Protein AF-A0A1V3RJ42-F1 (afdb_monomer)

Structure (mmCIF, N/CA/C/O backbone):
data_AF-A0A1V3RJ42-F1
#
_entry.id   AF-A0A1V3RJ42-F1
#
loop_
_atom_site.group_PDB
_atom_site.id
_atom_site.type_symbol
_atom_site.label_atom_id
_atom_site.label_alt_id
_atom_site.label_comp_id
_atom_site.label_asym_id
_atom_site.label_entity_id
_atom_site.label_seq_id
_atom_site.pdbx_PDB_ins_code
_atom_site.Cartn_x
_atom_site.Cartn_y
_atom_site.Cartn_z
_atom_site.occupancy
_atom_site.B_iso_or_equiv
_atom_site.auth_seq_id
_atom_site.auth_comp_id
_atom_site.auth_asym_id
_atom_site.auth_atom_id
_atom_site.pdbx_PDB_model_num
ATOM 1 N N . MET A 1 1 ? -13.196 3.374 -9.450 1.00 59.44 1 MET A N 1
ATOM 2 C CA . MET A 1 1 ? -12.270 2.371 -8.878 1.00 59.44 1 MET A CA 1
ATOM 3 C C . MET A 1 1 ? -12.731 2.062 -7.458 1.00 59.44 1 MET A C 1
ATOM 5 O O . MET A 1 1 ? -13.087 2.994 -6.756 1.00 59.44 1 MET A O 1
ATOM 9 N N . ASN A 1 2 ? -12.840 0.793 -7.051 1.00 83.12 2 ASN A N 1
ATOM 10 C CA . ASN A 1 2 ? -13.239 0.452 -5.677 1.00 83.12 2 ASN A CA 1
ATOM 11 C C . ASN A 1 2 ? -11.992 0.506 -4.781 1.00 83.12 2 ASN A C 1
ATOM 13 O O . ASN A 1 2 ? -10.999 -0.141 -5.106 1.00 83.12 2 ASN A O 1
ATOM 17 N N . PHE A 1 3 ? -12.044 1.230 -3.663 1.00 83.56 3 PHE A N 1
ATOM 18 C CA . PHE A 1 3 ? -10.922 1.362 -2.727 1.00 83.56 3 PHE A CA 1
ATOM 19 C C . PHE A 1 3 ? -10.390 0.004 -2.237 1.00 83.56 3 PHE A C 1
ATOM 21 O O . PHE A 1 3 ? -9.186 -0.218 -2.167 1.00 83.56 3 PHE A O 1
ATOM 28 N N . ARG A 1 4 ? -11.275 -0.977 -2.016 1.00 87.50 4 ARG A N 1
ATOM 29 C CA . ARG A 1 4 ? -10.872 -2.347 -1.658 1.00 87.50 4 ARG A CA 1
ATOM 30 C C . ARG A 1 4 ? -10.047 -3.020 -2.756 1.00 87.50 4 ARG A C 1
ATOM 32 O O . ARG A 1 4 ? -9.176 -3.832 -2.457 1.00 87.50 4 ARG A O 1
ATOM 39 N N . LYS A 1 5 ? -10.353 -2.723 -4.022 1.00 88.94 5 LYS A N 1
ATOM 40 C CA . LYS A 1 5 ? -9.607 -3.239 -5.174 1.00 88.94 5 LYS A CA 1
ATOM 41 C C . LYS A 1 5 ? -8.225 -2.585 -5.238 1.00 88.94 5 LYS A C 1
ATOM 43 O O . LYS A 1 5 ? -7.255 -3.322 -5.331 1.00 88.94 5 LYS A O 1
ATOM 48 N N . LEU A 1 6 ? -8.153 -1.261 -5.060 1.00 87.94 6 LEU A N 1
ATOM 49 C CA . LEU A 1 6 ? -6.891 -0.517 -4.976 1.00 87.94 6 LEU A CA 1
ATOM 50 C C . LEU A 1 6 ? -5.965 -1.108 -3.907 1.00 87.94 6 LEU A C 1
ATOM 52 O O . LEU A 1 6 ? -4.846 -1.486 -4.220 1.00 87.94 6 LEU A O 1
ATOM 56 N N . VAL A 1 7 ? -6.454 -1.280 -2.674 1.00 90.44 7 VAL A N 1
ATOM 57 C CA . VAL A 1 7 ? -5.651 -1.844 -1.574 1.00 90.44 7 VAL A CA 1
ATOM 58 C C . VAL A 1 7 ? -5.118 -3.237 -1.923 1.00 90.44 7 VAL A C 1
ATOM 60 O O . VAL A 1 7 ? -3.938 -3.511 -1.723 1.00 90.44 7 VAL A O 1
ATOM 63 N N . LYS A 1 8 ? -5.959 -4.121 -2.476 1.00 90.88 8 LYS A N 1
ATOM 64 C CA . LYS A 1 8 ? -5.531 -5.471 -2.879 1.00 90.88 8 LYS A CA 1
ATOM 65 C C . LYS A 1 8 ? -4.489 -5.450 -3.993 1.00 90.88 8 LYS A C 1
ATOM 67 O O . LYS A 1 8 ? -3.537 -6.223 -3.942 1.00 90.88 8 LYS A O 1
ATOM 72 N N . GLU A 1 9 ? -4.680 -4.597 -4.993 1.00 88.69 9 GLU A N 1
ATOM 73 C CA . GLU A 1 9 ? -3.729 -4.439 -6.090 1.00 88.69 9 GLU A CA 1
ATOM 74 C C . GLU A 1 9 ? -2.396 -3.930 -5.554 1.00 88.69 9 GLU A C 1
ATOM 76 O O . GLU A 1 9 ? -1.384 -4.573 -5.796 1.00 88.69 9 GLU A O 1
ATOM 81 N N . SER A 1 10 ? -2.397 -2.869 -4.745 1.00 89.19 10 SER A N 1
ATOM 82 C CA . SER A 1 10 ? -1.199 -2.301 -4.123 1.00 89.19 10 SER A CA 1
ATOM 83 C C . SER A 1 10 ? -0.427 -3.297 -3.259 1.00 89.19 10 SER A C 1
ATOM 85 O O . SER A 1 10 ? 0.796 -3.347 -3.359 1.00 89.19 10 SER A O 1
ATOM 87 N N . LEU A 1 11 ? -1.116 -4.128 -2.467 1.00 91.38 11 LEU A N 1
ATOM 88 C CA . LEU A 1 11 ? -0.479 -5.222 -1.722 1.00 91.38 11 LEU A CA 1
ATOM 89 C C . LEU A 1 11 ? 0.189 -6.221 -2.672 1.00 91.38 11 LEU A C 1
ATOM 91 O O . LEU A 1 11 ? 1.356 -6.551 -2.496 1.00 91.38 11 LEU A O 1
ATOM 95 N N . SER A 1 12 ? -0.498 -6.616 -3.747 1.00 87.88 12 SER A N 1
ATOM 96 C CA . SER A 1 12 ? 0.099 -7.496 -4.754 1.00 87.88 12 SER A CA 1
ATOM 97 C C . SER A 1 12 ? 1.297 -6.858 -5.471 1.00 87.88 12 SER A C 1
ATOM 99 O O . SER A 1 12 ? 2.217 -7.584 -5.845 1.00 87.88 12 SER A O 1
ATOM 101 N N . MET A 1 13 ? 1.307 -5.535 -5.680 1.00 86.44 13 MET A N 1
ATOM 102 C CA . MET A 1 13 ? 2.462 -4.832 -6.255 1.00 86.44 13 MET A CA 1
ATOM 103 C C . MET A 1 13 ? 3.660 -4.868 -5.308 1.00 86.44 13 MET A C 1
ATOM 105 O O . MET A 1 13 ? 4.773 -5.105 -5.764 1.00 86.44 13 MET A O 1
ATOM 109 N N . LEU A 1 14 ? 3.429 -4.654 -4.008 1.00 87.56 14 LEU A N 1
ATOM 110 C CA . LEU A 1 14 ? 4.460 -4.733 -2.973 1.00 87.56 14 LEU A CA 1
ATOM 111 C C . LEU A 1 14 ? 5.075 -6.135 -2.911 1.00 87.56 14 LEU A C 1
ATOM 113 O O . LEU A 1 14 ? 6.298 -6.246 -2.946 1.00 87.56 14 LEU A O 1
ATOM 117 N N . ASP A 1 15 ? 4.250 -7.184 -2.937 1.00 85.00 15 ASP A N 1
ATOM 118 C CA . ASP A 1 15 ? 4.710 -8.580 -2.908 1.00 85.00 15 ASP A CA 1
ATOM 119 C C . ASP A 1 15 ? 5.552 -8.964 -4.135 1.00 85.00 15 ASP A C 1
ATOM 121 O O . ASP A 1 15 ? 6.463 -9.783 -4.044 1.00 85.00 15 ASP A O 1
ATOM 125 N N . LYS A 1 16 ? 5.242 -8.383 -5.300 1.00 81.75 16 LYS A N 1
ATOM 126 C CA . LYS A 1 16 ? 5.952 -8.633 -6.566 1.00 81.75 16 LYS A CA 1
ATOM 127 C C . LYS A 1 16 ? 7.140 -7.701 -6.792 1.00 81.75 16 LYS A C 1
ATOM 129 O O . LYS A 1 16 ? 7.827 -7.838 -7.805 1.00 81.75 16 LYS A O 1
ATOM 134 N N . SER A 1 17 ? 7.334 -6.718 -5.919 1.00 83.12 17 SER A N 1
ATOM 135 C CA . SER A 1 17 ? 8.389 -5.729 -6.085 1.00 83.12 17 SER A CA 1
ATOM 136 C C . SER A 1 17 ? 9.736 -6.277 -5.655 1.00 83.12 17 SER A C 1
ATOM 138 O O . SER A 1 17 ? 9.846 -6.971 -4.648 1.00 83.12 17 SER A O 1
ATOM 140 N N . ASP A 1 18 ? 10.774 -5.913 -6.399 1.00 79.06 18 ASP A N 1
ATOM 141 C CA . ASP A 1 18 ? 12.153 -6.167 -6.001 1.00 79.06 18 ASP A CA 1
ATOM 142 C C . ASP A 1 18 ? 12.812 -4.829 -5.666 1.00 79.06 18 ASP A C 1
ATOM 144 O O . ASP A 1 18 ? 12.892 -3.930 -6.505 1.00 79.06 18 ASP A O 1
ATOM 148 N N . LYS A 1 19 ? 13.220 -4.661 -4.402 1.00 79.50 19 LYS A N 1
ATOM 149 C CA . LYS A 1 19 ? 13.848 -3.432 -3.872 1.00 79.50 19 LYS A CA 1
ATOM 150 C C . LYS A 1 19 ? 13.061 -2.141 -4.167 1.00 79.50 19 LYS A C 1
ATOM 152 O O . LYS A 1 19 ? 13.650 -1.083 -4.373 1.00 79.50 19 LYS A O 1
ATOM 157 N N . GLY A 1 20 ? 11.728 -2.216 -4.178 1.00 79.88 20 GLY A N 1
ATOM 158 C CA . GLY A 1 20 ? 10.858 -1.064 -4.452 1.00 79.88 20 GLY A CA 1
ATOM 159 C C . GLY A 1 20 ? 10.719 -0.710 -5.938 1.00 79.88 20 GLY A C 1
ATOM 160 O O . GLY A 1 20 ? 10.203 0.360 -6.267 1.00 79.88 20 GLY A O 1
ATOM 161 N N . ILE A 1 21 ? 11.151 -1.597 -6.835 1.00 83.56 21 ILE A N 1
ATOM 162 C CA . ILE A 1 21 ? 10.953 -1.482 -8.279 1.00 83.56 21 ILE A CA 1
ATOM 163 C C . ILE A 1 21 ? 9.924 -2.524 -8.715 1.00 83.56 21 ILE A C 1
ATOM 165 O O . ILE A 1 21 ? 9.988 -3.690 -8.324 1.00 83.56 21 ILE A O 1
ATOM 169 N N . ILE A 1 22 ? 8.979 -2.093 -9.547 1.00 84.25 22 ILE A N 1
ATOM 170 C CA . ILE A 1 22 ? 8.082 -2.984 -10.287 1.00 84.25 22 ILE A CA 1
ATOM 171 C C . ILE A 1 22 ? 8.354 -2.856 -11.779 1.00 84.25 22 ILE A C 1
ATOM 173 O O . ILE A 1 22 ? 8.814 -1.817 -12.255 1.00 84.25 22 ILE A O 1
ATOM 177 N N . PHE A 1 23 ? 8.060 -3.918 -12.517 1.00 84.25 23 PHE A N 1
ATOM 178 C CA . PHE A 1 23 ? 8.250 -3.965 -13.957 1.00 84.25 23 PHE A CA 1
ATOM 179 C C . PHE A 1 23 ? 6.888 -3.971 -14.632 1.00 84.25 23 PHE A C 1
ATOM 181 O O . PHE A 1 23 ? 6.022 -4.775 -14.285 1.00 84.25 23 PHE A O 1
ATOM 188 N N . GLN A 1 24 ? 6.693 -3.047 -15.567 1.00 83.25 24 GLN A N 1
ATOM 189 C CA . GLN A 1 24 ? 5.479 -2.966 -16.372 1.00 83.25 24 GLN A CA 1
ATOM 190 C C . GLN A 1 24 ? 5.765 -3.401 -17.803 1.00 83.25 24 GLN A C 1
ATOM 192 O O . GLN A 1 24 ? 6.814 -3.059 -18.350 1.00 83.25 24 GLN A O 1
ATOM 197 N N . ASP A 1 25 ? 4.843 -4.141 -18.409 1.00 81.12 25 ASP A N 1
ATOM 198 C CA . ASP A 1 25 ? 4.857 -4.362 -19.853 1.00 81.12 25 ASP A CA 1
ATOM 199 C C . ASP A 1 25 ? 4.261 -3.165 -20.619 1.00 81.12 25 ASP A C 1
ATOM 201 O O . ASP A 1 25 ? 3.906 -2.134 -20.041 1.00 81.12 25 ASP A O 1
ATOM 205 N N . ILE A 1 26 ? 4.184 -3.294 -21.946 1.00 79.88 26 ILE A N 1
ATOM 206 C CA . ILE A 1 26 ? 3.652 -2.262 -22.852 1.00 79.88 26 ILE A CA 1
ATOM 207 C C . ILE A 1 26 ? 2.165 -1.972 -22.572 1.00 79.88 26 ILE A C 1
ATOM 209 O O . ILE A 1 26 ? 1.707 -0.852 -22.794 1.00 79.88 26 ILE A O 1
ATOM 213 N N . ASP A 1 27 ? 1.436 -2.941 -22.015 1.00 78.25 27 ASP A N 1
ATOM 214 C CA . ASP A 1 27 ? 0.016 -2.840 -21.673 1.00 78.25 27 ASP A CA 1
ATOM 215 C C . ASP A 1 27 ? -0.211 -2.346 -20.227 1.00 78.25 27 ASP A C 1
ATOM 217 O O . ASP A 1 27 ? -1.331 -2.393 -19.711 1.00 78.25 27 ASP A O 1
ATOM 221 N N . ASN A 1 28 ? 0.842 -1.851 -19.559 1.00 72.25 28 ASN A N 1
ATOM 222 C CA . ASN A 1 28 ? 0.871 -1.429 -18.153 1.00 72.25 28 ASN A CA 1
ATOM 223 C C . ASN A 1 28 ? 0.552 -2.541 -17.135 1.00 72.25 28 ASN A C 1
ATOM 225 O O . ASN A 1 28 ? 0.262 -2.245 -15.969 1.00 72.25 28 ASN A O 1
ATOM 229 N N . GLN A 1 29 ? 0.630 -3.814 -17.524 1.00 78.19 29 GLN A N 1
ATOM 230 C CA . GLN A 1 29 ? 0.481 -4.931 -16.595 1.00 78.19 29 GLN A CA 1
ATOM 231 C C . GLN A 1 29 ? 1.758 -5.106 -15.781 1.00 78.19 29 GLN A C 1
ATOM 233 O O . GLN A 1 29 ? 2.870 -4.987 -16.294 1.00 78.19 29 GLN A O 1
ATOM 238 N N . ILE A 1 30 ? 1.603 -5.408 -14.492 1.00 78.12 30 ILE A N 1
ATOM 239 C CA . ILE A 1 30 ? 2.740 -5.634 -13.597 1.00 78.12 30 ILE A CA 1
ATOM 240 C C . ILE A 1 30 ? 3.232 -7.063 -13.764 1.00 78.12 30 ILE A C 1
ATOM 242 O O . ILE A 1 30 ? 2.508 -8.024 -13.485 1.00 78.12 30 ILE A O 1
ATOM 246 N N . VAL A 1 31 ? 4.489 -7.182 -14.172 1.00 74.00 31 VAL A N 1
ATOM 247 C CA . VAL A 1 31 ? 5.164 -8.442 -14.464 1.00 74.00 31 VAL A CA 1
ATOM 248 C C . VAL A 1 31 ? 6.259 -8.671 -13.430 1.00 74.00 31 VAL A C 1
ATOM 250 O O . VAL A 1 31 ? 6.957 -7.743 -13.022 1.00 74.00 31 VAL A O 1
ATOM 253 N N . HIS A 1 32 ? 6.412 -9.917 -12.987 1.00 73.12 32 HIS A N 1
ATOM 254 C CA . HIS A 1 32 ? 7.520 -10.287 -12.118 1.00 73.12 32 HIS A CA 1
ATOM 255 C C . HIS A 1 32 ? 8.836 -10.301 -12.911 1.00 73.12 32 HIS A C 1
ATOM 257 O O . HIS A 1 32 ? 8.867 -10.724 -14.067 1.00 73.12 32 HIS A O 1
ATOM 263 N N . VAL A 1 33 ? 9.944 -9.888 -12.286 1.00 69.56 33 VAL A N 1
ATOM 264 C CA . VAL A 1 33 ? 11.262 -9.773 -12.948 1.00 69.56 33 VAL A CA 1
ATOM 265 C C . VAL A 1 33 ? 11.691 -11.093 -13.594 1.00 69.56 33 VAL A C 1
ATOM 267 O O . VAL A 1 33 ? 12.147 -11.119 -14.736 1.00 69.56 33 VAL A O 1
ATOM 270 N N . ALA A 1 34 ? 11.498 -12.197 -12.865 1.00 69.81 34 ALA A N 1
ATOM 271 C CA . ALA A 1 34 ? 11.847 -13.540 -13.325 1.00 69.81 34 ALA A CA 1
ATOM 272 C C . ALA A 1 34 ? 11.060 -13.951 -14.580 1.00 69.81 34 ALA A C 1
ATOM 274 O O . ALA A 1 34 ? 11.640 -14.509 -15.508 1.00 69.81 34 ALA A O 1
ATOM 275 N N . ASP A 1 35 ? 9.769 -13.615 -14.640 1.00 69.88 35 ASP A N 1
ATOM 276 C CA . ASP A 1 35 ? 8.920 -13.939 -15.788 1.00 69.88 35 ASP A CA 1
ATOM 277 C C . ASP A 1 35 ? 9.323 -13.103 -17.007 1.00 69.88 35 ASP A C 1
ATOM 279 O O . ASP A 1 35 ? 9.430 -13.620 -18.117 1.00 69.88 35 ASP A O 1
ATOM 283 N N . ALA A 1 36 ? 9.603 -11.813 -16.811 1.00 71.12 36 ALA A N 1
ATOM 284 C CA . ALA A 1 36 ? 10.041 -10.935 -17.891 1.00 71.12 36 ALA A CA 1
ATOM 285 C C . ALA A 1 36 ? 11.356 -11.417 -18.527 1.00 71.12 36 ALA A C 1
ATOM 287 O O . ALA A 1 36 ? 11.457 -11.486 -19.754 1.00 71.12 36 ALA A O 1
ATOM 288 N N . ALA A 1 37 ? 12.327 -11.810 -17.694 1.00 73.75 37 ALA A N 1
ATOM 289 C CA . ALA A 1 37 ? 13.605 -12.352 -18.142 1.00 73.75 37 ALA A CA 1
ATOM 290 C C . ALA A 1 37 ? 13.449 -13.712 -18.842 1.00 73.75 37 ALA A C 1
ATOM 292 O O . ALA A 1 37 ? 14.081 -13.946 -19.870 1.00 73.75 37 ALA A O 1
ATOM 293 N N . PHE A 1 38 ? 12.586 -14.589 -18.321 1.00 73.38 38 PHE A N 1
ATOM 294 C CA . PHE A 1 38 ? 12.358 -15.924 -18.876 1.00 73.38 38 PHE A CA 1
ATOM 295 C C . PHE A 1 38 ? 11.649 -15.892 -20.237 1.00 73.38 38 PHE A C 1
ATOM 297 O O . PHE A 1 38 ? 12.031 -16.618 -21.151 1.00 73.38 38 PHE A O 1
ATOM 304 N N . TYR A 1 39 ? 10.640 -15.031 -20.401 1.00 75.56 39 TYR A N 1
ATOM 305 C CA . TYR A 1 39 ? 9.859 -14.923 -21.640 1.00 75.56 39 TYR A CA 1
ATOM 306 C C . TYR A 1 39 ? 10.431 -13.920 -22.655 1.00 75.56 39 TYR A C 1
ATOM 308 O O . TYR A 1 39 ? 9.806 -13.690 -23.690 1.00 75.56 39 TYR A O 1
ATOM 316 N N . GLY A 1 40 ? 11.580 -13.294 -22.371 1.00 74.94 40 GLY A N 1
ATOM 317 C CA . GLY A 1 40 ? 12.184 -12.282 -23.245 1.00 74.94 40 GLY A CA 1
ATOM 318 C C . GLY A 1 40 ? 11.274 -11.074 -23.497 1.00 74.94 40 GLY A C 1
ATOM 319 O O . GLY A 1 40 ? 11.335 -10.463 -24.564 1.00 74.94 40 GLY A O 1
ATOM 320 N N . LYS A 1 41 ? 10.388 -10.749 -22.547 1.00 78.25 41 LYS A N 1
ATOM 321 C CA . LYS A 1 41 ? 9.435 -9.644 -22.691 1.00 78.25 41 LYS A CA 1
ATOM 322 C C . LYS A 1 41 ? 10.122 -8.316 -22.402 1.00 78.25 41 LYS A C 1
ATOM 324 O O . LYS A 1 41 ? 10.842 -8.178 -21.415 1.00 78.25 41 LYS A O 1
ATOM 329 N N . GLN A 1 42 ? 9.842 -7.315 -23.232 1.00 80.81 42 GLN A N 1
ATOM 330 C CA . GLN A 1 42 ? 10.257 -5.948 -22.952 1.00 80.81 42 GLN A CA 1
ATOM 331 C C . GLN A 1 42 ? 9.439 -5.408 -21.778 1.00 80.81 42 GLN A C 1
ATOM 333 O O . GLN A 1 42 ? 8.211 -5.354 -21.837 1.00 80.81 42 GLN A O 1
ATOM 338 N N . VAL A 1 43 ? 10.135 -5.022 -20.714 1.00 81.62 43 VAL A N 1
ATOM 339 C CA . VAL A 1 43 ? 9.531 -4.435 -19.521 1.00 81.62 43 VAL A CA 1
ATOM 340 C C . VAL A 1 43 ? 10.242 -3.150 -19.138 1.00 81.62 43 VAL A C 1
ATOM 342 O O . VAL A 1 43 ? 11.436 -2.978 -19.386 1.00 81.62 43 VAL A O 1
ATOM 345 N N . PHE A 1 44 ? 9.498 -2.253 -18.507 1.00 83.06 44 PHE A N 1
ATOM 346 C CA . PHE A 1 44 ? 9.970 -0.948 -18.084 1.00 83.06 44 PHE A CA 1
ATOM 347 C C . PHE A 1 44 ? 9.971 -0.880 -16.556 1.00 83.06 44 PHE A C 1
ATOM 349 O O . PHE A 1 44 ? 8.924 -1.107 -15.937 1.00 83.06 44 PHE A O 1
ATOM 356 N N . PRO A 1 45 ? 11.122 -0.584 -15.926 1.00 83.12 45 PRO A N 1
ATOM 357 C CA . PRO A 1 45 ? 11.185 -0.424 -14.485 1.00 83.12 45 PRO A CA 1
ATOM 358 C C . PRO A 1 45 ? 10.457 0.855 -14.071 1.00 83.12 45 PRO A C 1
ATOM 360 O O . PRO A 1 45 ? 10.574 1.903 -14.712 1.00 83.12 45 PRO A O 1
ATOM 363 N N . ARG A 1 46 ? 9.721 0.778 -12.967 1.00 84.06 46 ARG A N 1
ATOM 364 C CA . ARG A 1 46 ? 9.020 1.908 -12.360 1.00 84.06 46 ARG A CA 1
ATOM 365 C C . ARG A 1 46 ? 9.245 1.923 -10.856 1.00 84.06 46 ARG A C 1
ATOM 367 O O . ARG A 1 46 ? 9.356 0.873 -10.223 1.00 84.06 46 ARG A O 1
ATOM 374 N N . ASN A 1 47 ? 9.263 3.125 -10.286 1.00 88.06 47 ASN A N 1
ATOM 375 C CA . ASN A 1 47 ? 9.328 3.316 -8.843 1.00 88.06 47 ASN A CA 1
ATOM 376 C C . ASN A 1 47 ? 7.970 2.969 -8.218 1.00 88.06 47 ASN A C 1
ATOM 378 O O . ASN A 1 47 ? 6.976 3.658 -8.457 1.00 88.06 47 ASN A O 1
ATOM 382 N N . LEU A 1 48 ? 7.934 1.904 -7.416 1.00 88.38 48 LEU A N 1
ATOM 383 C CA . LEU A 1 48 ? 6.703 1.444 -6.785 1.00 88.38 48 LEU A CA 1
ATOM 384 C C . LEU A 1 48 ? 6.127 2.487 -5.830 1.00 88.38 48 LEU A C 1
ATOM 386 O O . LEU A 1 48 ? 4.926 2.735 -5.848 1.00 88.38 48 LEU A O 1
ATOM 390 N N . ILE A 1 49 ? 6.972 3.089 -4.993 1.00 90.19 49 ILE A N 1
ATOM 391 C CA . ILE A 1 49 ? 6.529 4.040 -3.970 1.00 90.19 49 ILE A CA 1
ATOM 392 C C . ILE A 1 49 ? 5.854 5.239 -4.629 1.00 90.19 49 ILE A C 1
ATOM 394 O O . ILE A 1 49 ? 4.778 5.646 -4.203 1.00 90.19 49 ILE A O 1
ATOM 398 N N . GLN A 1 50 ? 6.441 5.748 -5.712 1.00 90.25 50 GLN A N 1
ATOM 399 C CA . GLN A 1 50 ? 5.843 6.832 -6.481 1.00 90.25 50 GLN A CA 1
ATOM 400 C C . GLN A 1 50 ? 4.456 6.447 -7.021 1.00 90.25 50 GLN A C 1
ATOM 402 O O . GLN A 1 50 ? 3.500 7.186 -6.806 1.00 90.25 50 GLN A O 1
ATOM 407 N N . ILE A 1 51 ? 4.327 5.271 -7.648 1.00 89.38 51 ILE A N 1
ATOM 408 C CA . ILE A 1 51 ? 3.047 4.785 -8.190 1.00 89.38 51 ILE A CA 1
ATOM 409 C C . ILE A 1 51 ? 1.992 4.637 -7.090 1.00 89.38 51 ILE A C 1
ATOM 411 O O . ILE A 1 51 ? 0.831 5.003 -7.281 1.00 89.38 51 ILE A O 1
ATOM 415 N N . LEU A 1 52 ? 2.370 4.079 -5.938 1.00 90.69 52 LEU A N 1
ATOM 416 C CA . LEU A 1 52 ? 1.456 3.927 -4.811 1.00 90.69 52 LEU A CA 1
ATOM 417 C C . LEU A 1 52 ? 0.979 5.293 -4.324 1.00 90.69 52 LEU A C 1
ATOM 419 O O . LEU A 1 52 ? -0.227 5.497 -4.220 1.00 90.69 52 LEU A O 1
ATOM 423 N N . ASN A 1 53 ? 1.896 6.234 -4.108 1.00 92.56 53 ASN A N 1
ATOM 424 C CA . ASN A 1 53 ? 1.557 7.583 -3.667 1.00 92.56 53 ASN A CA 1
ATOM 425 C C . ASN A 1 53 ? 0.595 8.268 -4.647 1.00 92.56 53 ASN A C 1
ATOM 427 O O . ASN A 1 53 ? -0.438 8.776 -4.227 1.00 92.56 53 ASN A O 1
ATOM 431 N N . GLU A 1 54 ? 0.871 8.212 -5.952 1.00 90.75 54 GLU A N 1
ATOM 432 C CA . GLU A 1 54 ? 0.003 8.784 -6.988 1.00 90.75 54 GLU A CA 1
ATOM 433 C C . GLU A 1 54 ? -1.409 8.170 -6.953 1.00 90.75 54 GLU A C 1
ATOM 435 O O . GLU A 1 54 ? -2.403 8.892 -6.853 1.00 90.75 54 GLU A O 1
ATOM 440 N N . ASN A 1 55 ? -1.513 6.837 -6.950 1.00 90.38 55 ASN A N 1
ATOM 441 C CA . ASN A 1 55 ? -2.798 6.130 -6.964 1.00 90.38 55 ASN A CA 1
ATOM 442 C C . ASN A 1 55 ? 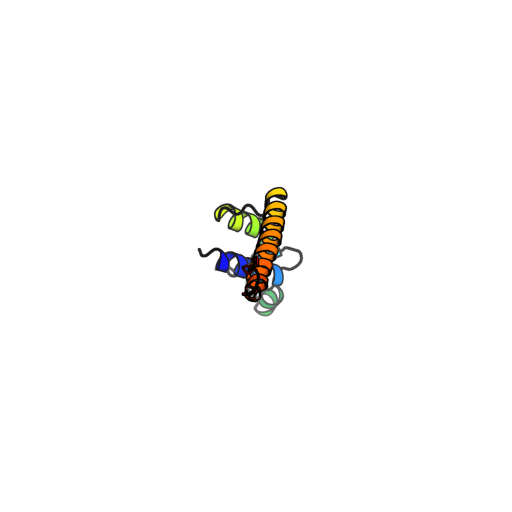-3.652 6.404 -5.716 1.00 90.38 55 ASN A C 1
ATOM 444 O O . ASN A 1 55 ? -4.880 6.541 -5.794 1.00 90.38 55 ASN A O 1
ATOM 448 N N . PHE A 1 56 ? -3.010 6.459 -4.553 1.00 91.31 56 PHE A N 1
ATOM 449 C CA . PHE A 1 56 ? -3.671 6.669 -3.273 1.00 91.31 56 PHE A CA 1
ATOM 450 C C . PHE A 1 56 ? -4.066 8.138 -3.070 1.00 91.31 56 PHE A C 1
ATOM 452 O O . PHE A 1 56 ? -5.207 8.405 -2.682 1.00 91.31 56 PHE A O 1
ATOM 459 N N . SER A 1 57 ? -3.215 9.088 -3.461 1.00 90.06 57 SER A N 1
ATOM 460 C CA . SER A 1 57 ? -3.546 10.517 -3.457 1.00 90.06 57 SER A CA 1
ATOM 461 C C . SER A 1 57 ? -4.693 10.843 -4.416 1.00 90.06 57 SER A C 1
ATOM 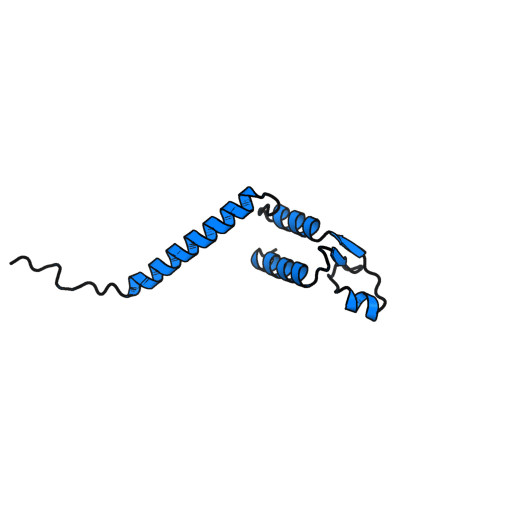463 O O . SER A 1 57 ? -5.630 11.538 -4.026 1.00 90.06 57 SER A O 1
ATOM 465 N N . MET A 1 58 ? -4.716 10.258 -5.623 1.00 87.94 58 MET A N 1
ATOM 466 C CA . MET A 1 58 ? -5.857 10.378 -6.550 1.00 87.94 58 MET A CA 1
ATOM 467 C C . MET A 1 58 ? -7.163 9.811 -5.979 1.00 87.94 58 MET A C 1
ATOM 469 O O . MET A 1 58 ? -8.250 10.234 -6.369 1.00 87.94 58 MET A O 1
ATOM 473 N N . SER A 1 59 ? -7.066 8.853 -5.058 1.00 86.69 59 SER A N 1
ATOM 474 C CA . SER A 1 59 ? -8.219 8.242 -4.396 1.00 86.69 59 SER A CA 1
ATOM 475 C C . SER A 1 59 ? -8.656 8.990 -3.130 1.00 86.69 59 SER A C 1
ATOM 477 O O . SER A 1 59 ? -9.626 8.572 -2.499 1.00 86.69 59 SER A O 1
ATOM 479 N N . GLY A 1 60 ? -7.968 10.077 -2.756 1.00 88.00 60 GLY A N 1
ATOM 480 C CA . GLY A 1 60 ? -8.248 10.860 -1.549 1.00 88.00 60 GLY A CA 1
ATOM 481 C C . GLY A 1 60 ? -7.643 10.288 -0.263 1.00 88.00 60 GLY A C 1
ATOM 482 O O . GLY A 1 60 ? -8.100 10.625 0.824 1.00 88.00 60 GLY A O 1
ATOM 483 N N . PHE A 1 61 ? -6.638 9.417 -0.371 1.00 89.75 61 PHE A N 1
ATOM 484 C CA . PHE A 1 61 ? -5.956 8.789 0.761 1.00 89.75 61 PHE A CA 1
ATOM 485 C C . PHE A 1 61 ? -4.451 9.032 0.640 1.00 89.75 61 PHE A C 1
ATOM 487 O O . PHE A 1 61 ? -3.759 8.149 0.154 1.00 89.75 61 PHE A O 1
ATOM 494 N N . PRO A 1 62 ? -3.917 10.196 1.030 1.00 89.31 62 PRO A N 1
ATOM 495 C CA . PRO A 1 62 ? -2.503 10.525 0.844 1.00 89.31 62 PRO A CA 1
ATOM 496 C C . 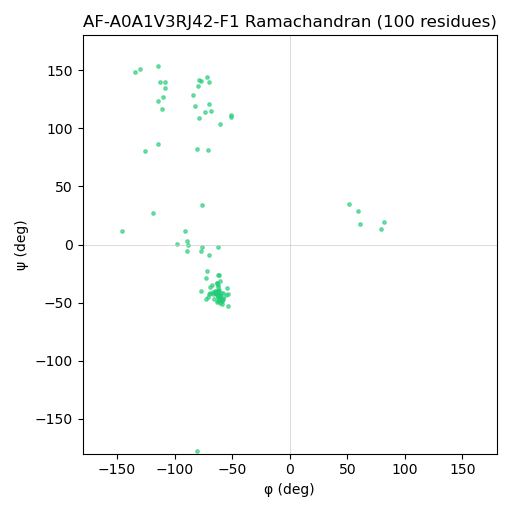PRO A 1 62 ? -1.613 9.701 1.787 1.00 89.31 62 PRO A C 1
ATOM 498 O O . PRO A 1 62 ? -1.219 10.139 2.864 1.00 89.31 62 PRO A O 1
ATOM 501 N N . ILE A 1 63 ? -1.318 8.454 1.410 1.00 91.00 63 ILE A N 1
ATOM 502 C CA . ILE A 1 63 ? -0.485 7.548 2.215 1.00 91.00 63 ILE A CA 1
ATOM 503 C C . ILE A 1 63 ? 0.982 7.968 2.242 1.00 91.00 63 ILE A C 1
ATOM 505 O O . ILE A 1 63 ? 1.751 7.378 2.993 1.00 91.00 63 ILE A O 1
ATOM 509 N N . ASP A 1 64 ? 1.385 8.937 1.427 1.00 92.44 64 ASP A N 1
ATOM 510 C CA . ASP A 1 64 ? 2.700 9.564 1.436 1.00 92.44 64 ASP A CA 1
ATOM 511 C C . ASP A 1 64 ? 2.885 10.490 2.645 1.00 92.44 64 ASP A C 1
ATOM 513 O O . ASP A 1 64 ? 3.999 10.564 3.177 1.00 92.44 64 ASP A O 1
ATOM 517 N N . ASP A 1 65 ? 1.801 11.075 3.162 1.00 93.00 65 ASP A N 1
ATOM 518 C CA . ASP A 1 65 ? 1.793 11.861 4.395 1.00 93.00 65 ASP A CA 1
ATOM 519 C C . ASP A 1 65 ? 2.038 10.965 5.633 1.00 93.00 65 ASP A C 1
ATOM 521 O O . ASP A 1 65 ? 1.225 10.094 5.972 1.00 93.00 65 ASP A O 1
ATOM 525 N N . PRO A 1 66 ? 3.161 11.154 6.358 1.00 92.88 66 PRO A N 1
ATOM 526 C CA . PRO A 1 66 ? 3.451 10.400 7.572 1.00 92.88 66 PRO A CA 1
ATOM 527 C C . PRO A 1 66 ? 2.426 10.584 8.689 1.00 92.88 66 PRO A C 1
ATOM 529 O O . PRO A 1 66 ? 2.248 9.656 9.481 1.00 92.88 66 PRO A O 1
ATOM 532 N N . GLN A 1 67 ? 1.788 11.752 8.786 1.00 93.62 67 GLN A N 1
ATOM 533 C CA . GLN A 1 67 ? 0.775 12.007 9.803 1.00 93.62 67 GLN A CA 1
ATOM 534 C C . GLN A 1 67 ? -0.508 11.248 9.471 1.00 93.62 67 GLN A C 1
ATOM 536 O O . GLN A 1 67 ? -0.997 10.496 10.310 1.00 93.62 67 GLN A O 1
ATOM 541 N N . PHE A 1 68 ? -0.961 11.317 8.217 1.00 93.12 68 PHE A N 1
ATOM 542 C CA . PHE A 1 68 ? -2.107 10.544 7.741 1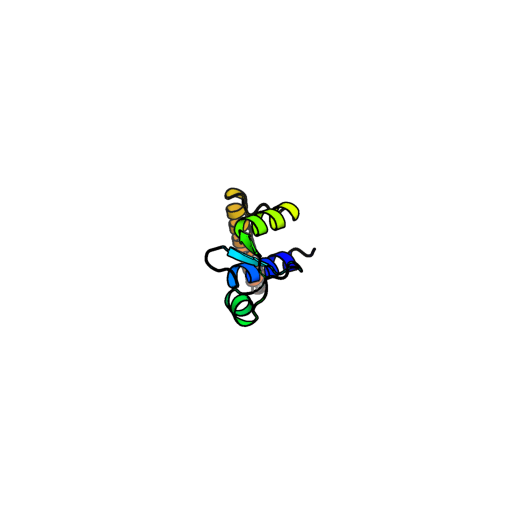.00 93.12 68 PHE A CA 1
ATOM 543 C C . PHE A 1 68 ? -1.956 9.039 8.012 1.00 93.12 68 PHE A C 1
ATOM 545 O O . 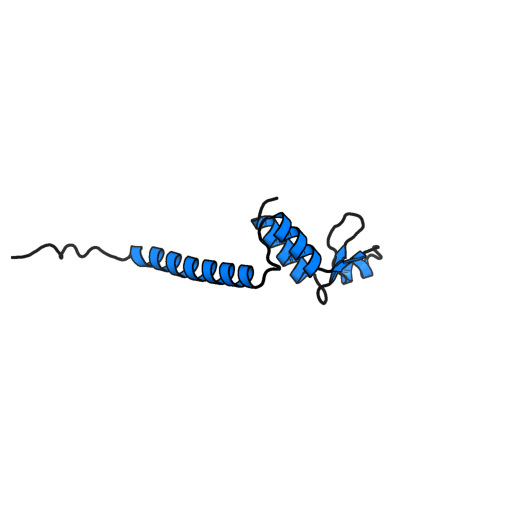PHE A 1 68 ? -2.885 8.390 8.496 1.00 93.12 68 PHE A O 1
ATOM 552 N N . ARG A 1 69 ? -0.763 8.467 7.780 1.00 93.94 69 ARG A N 1
ATOM 553 C CA . ARG A 1 69 ? -0.492 7.052 8.103 1.00 93.94 69 ARG A CA 1
ATOM 554 C C . ARG A 1 69 ? -0.677 6.735 9.590 1.00 93.94 69 ARG A C 1
ATOM 556 O O . ARG A 1 69 ? -1.216 5.678 9.911 1.00 93.94 69 ARG A O 1
ATOM 563 N N . LYS A 1 70 ? -0.227 7.618 10.488 1.00 95.69 70 LYS A N 1
ATOM 564 C CA . LYS A 1 70 ? -0.393 7.444 11.941 1.00 95.69 70 LYS A CA 1
ATOM 565 C C . LYS A 1 70 ? -1.864 7.506 12.339 1.00 95.69 70 LYS A C 1
ATOM 567 O O . LYS A 1 70 ? -2.329 6.614 13.043 1.00 95.69 70 LYS A O 1
ATOM 572 N N . ASP A 1 71 ? -2.589 8.495 11.829 1.00 95.25 71 ASP A N 1
ATOM 573 C CA . ASP A 1 71 ? -4.000 8.709 12.156 1.00 95.25 71 ASP A CA 1
ATOM 574 C C . ASP A 1 71 ? -4.866 7.518 11.709 1.00 95.25 71 ASP A C 1
ATOM 576 O O . ASP A 1 71 ? -5.747 7.068 12.443 1.00 95.25 71 ASP A O 1
ATOM 580 N N . ILE A 1 72 ? -4.583 6.945 10.531 1.00 93.88 72 ILE A N 1
ATOM 581 C CA . ILE A 1 72 ? -5.276 5.747 10.033 1.00 93.88 72 ILE A CA 1
ATOM 582 C C . ILE A 1 72 ? -4.996 4.521 10.911 1.00 93.88 72 ILE A C 1
ATOM 584 O O . ILE A 1 72 ? -5.919 3.758 11.196 1.00 93.88 72 ILE A O 1
ATOM 588 N N . LEU A 1 73 ? -3.752 4.318 11.354 1.00 94.56 73 LEU A N 1
ATOM 589 C CA . LEU A 1 73 ? -3.419 3.209 12.255 1.00 94.56 73 LEU A CA 1
ATOM 590 C C . LEU A 1 73 ? -4.156 3.335 13.593 1.00 94.56 73 LEU A C 1
ATOM 592 O O . LEU A 1 73 ? -4.762 2.365 14.046 1.00 94.56 73 LEU A O 1
ATOM 596 N N . GLU A 1 74 ? -4.170 4.533 14.179 1.00 97.19 74 GLU A N 1
ATOM 597 C CA . GLU A 1 74 ? -4.888 4.806 15.427 1.00 97.19 74 GLU A CA 1
ATOM 598 C C . GLU A 1 74 ? -6.404 4.600 15.272 1.00 97.19 74 GLU A C 1
ATOM 600 O O . GLU A 1 74 ? -7.055 4.009 16.139 1.00 97.19 74 GLU A O 1
ATOM 605 N N . LEU A 1 75 ? -6.982 5.042 14.149 1.00 95.19 75 LEU A N 1
ATOM 606 C CA . LEU A 1 75 ? -8.394 4.830 13.833 1.00 95.19 75 LEU A CA 1
ATOM 607 C C . LEU A 1 75 ? -8.744 3.338 13.779 1.00 95.19 75 LEU A C 1
ATOM 609 O O . LEU A 1 75 ? -9.746 2.927 14.368 1.00 95.19 75 LEU A O 1
ATOM 613 N N . LEU A 1 76 ? -7.936 2.533 13.081 1.00 94.88 76 LEU A N 1
ATOM 614 C CA . LEU A 1 76 ? -8.152 1.090 12.961 1.00 94.88 76 LEU A CA 1
ATOM 615 C C . LEU A 1 76 ? -8.044 0.396 14.323 1.00 94.88 76 LEU A C 1
ATOM 617 O O . LEU A 1 76 ? -8.893 -0.428 14.656 1.00 94.88 76 LEU A O 1
ATOM 621 N N . GLU A 1 77 ? -7.060 0.769 15.140 1.00 95.25 77 GLU A N 1
ATOM 622 C CA . GLU A 1 77 ? -6.908 0.237 16.495 1.00 95.25 77 GLU A CA 1
ATOM 623 C C . GLU A 1 77 ? -8.131 0.553 17.372 1.00 95.25 77 GLU A C 1
ATOM 625 O O . GLU A 1 77 ? -8.734 -0.349 17.964 1.00 95.25 77 GLU A O 1
ATOM 630 N N . LYS A 1 78 ? -8.561 1.820 17.409 1.00 95.19 78 LYS A N 1
ATOM 631 C CA . LYS A 1 78 ? -9.747 2.249 18.169 1.00 95.19 78 LYS A CA 1
ATOM 632 C C . LYS A 1 78 ? -11.026 1.572 17.678 1.00 95.19 78 LYS A C 1
ATOM 634 O O . LYS A 1 78 ? -11.870 1.195 18.495 1.00 95.19 78 LYS A O 1
ATOM 639 N N . TYR A 1 79 ? -11.168 1.394 16.366 1.00 94.81 79 TYR A N 1
ATOM 640 C CA . TYR A 1 79 ? -12.295 0.682 15.771 1.00 94.81 79 TYR A CA 1
ATOM 641 C C . TYR A 1 79 ? -12.345 -0.779 16.234 1.00 94.81 79 TYR A C 1
ATOM 643 O O . TYR A 1 79 ? -13.392 -1.240 16.689 1.00 94.81 79 TYR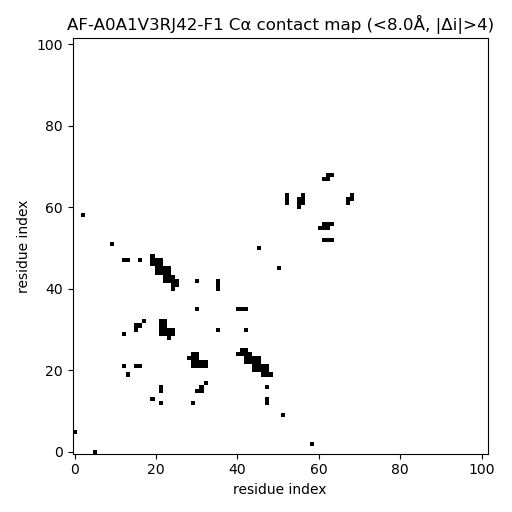 A O 1
ATOM 651 N N . GLU A 1 80 ? -11.218 -1.492 16.186 1.00 93.62 80 GLU A N 1
ATOM 652 C CA . GLU A 1 80 ? -11.130 -2.889 16.625 1.00 93.62 80 GLU A CA 1
ATOM 653 C C . GLU A 1 80 ? -11.443 -3.045 18.119 1.00 93.62 80 GLU A C 1
ATOM 655 O O . GLU A 1 80 ? -12.168 -3.962 18.518 1.00 93.62 80 GLU A O 1
ATOM 660 N N . LEU A 1 81 ? -10.963 -2.125 18.962 1.00 92.62 81 LEU A N 1
ATOM 661 C CA . LEU A 1 81 ? -11.307 -2.099 20.387 1.00 92.62 81 LEU A CA 1
ATOM 662 C C . LEU A 1 81 ? -12.818 -1.925 20.602 1.00 92.62 81 LEU A C 1
ATOM 664 O O . LEU A 1 81 ? -13.428 -2.688 21.357 1.00 92.62 81 LEU A O 1
ATOM 668 N N . ALA A 1 82 ? -13.443 -0.973 19.907 1.00 92.19 82 ALA A N 1
ATOM 669 C CA . ALA A 1 82 ? -14.884 -0.738 19.99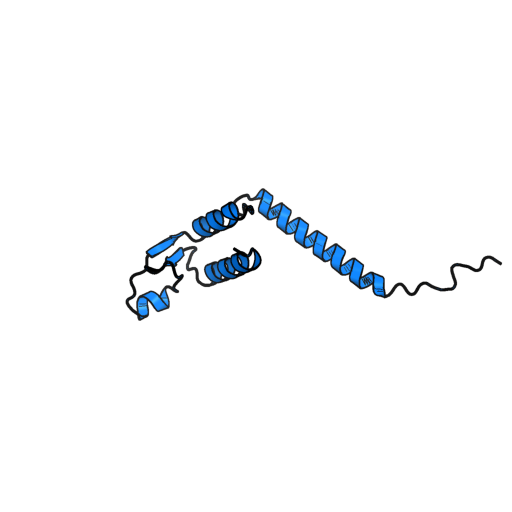5 1.00 92.19 82 ALA A CA 1
ATOM 670 C C . ALA A 1 82 ? -15.706 -1.931 19.468 1.00 92.19 82 ALA A C 1
ATOM 672 O O . ALA A 1 82 ? -16.716 -2.315 20.069 1.00 92.19 82 ALA A O 1
ATOM 673 N N . ALA A 1 83 ? -15.264 -2.561 18.377 1.00 89.44 83 ALA A N 1
ATOM 674 C CA . ALA A 1 83 ? -15.908 -3.738 17.800 1.00 89.44 83 ALA A CA 1
ATOM 675 C C . ALA A 1 83 ? -15.885 -4.935 18.768 1.00 89.44 83 ALA A C 1
ATOM 677 O O . ALA A 1 83 ? -16.913 -5.591 18.967 1.00 89.44 83 ALA A O 1
ATOM 678 N N . LYS A 1 84 ? -14.751 -5.172 19.442 1.00 88.38 84 LYS A N 1
ATOM 679 C CA . LYS A 1 84 ? -14.609 -6.217 20.473 1.00 88.38 84 LYS A CA 1
ATOM 680 C C . LYS A 1 84 ? -15.503 -5.965 21.688 1.00 88.38 84 LYS A C 1
ATOM 682 O O . LYS A 1 84 ? -16.152 -6.891 22.172 1.00 88.38 84 LYS A O 1
ATOM 687 N N . GLN A 1 85 ? -15.611 -4.716 22.146 1.00 79.31 85 GLN A N 1
ATOM 688 C CA . GLN A 1 85 ? -16.509 -4.352 23.252 1.00 79.31 85 GLN A CA 1
ATOM 689 C C . GLN A 1 85 ? -17.984 -4.614 22.915 1.00 79.31 85 GLN A C 1
ATOM 691 O O . GLN A 1 85 ? -18.751 -5.065 23.768 1.00 79.31 85 GLN A O 1
ATOM 696 N N . LYS A 1 86 ? -18.391 -4.384 21.660 1.00 59.06 86 LYS A N 1
ATOM 697 C CA . LYS A 1 86 ? -19.756 -4.669 21.197 1.00 59.06 86 LYS A CA 1
ATOM 698 C C . LYS A 1 86 ? -20.058 -6.172 21.159 1.00 59.06 86 LYS A C 1
ATOM 700 O O . LYS A 1 86 ? -21.179 -6.563 21.473 1.00 59.06 86 LYS A O 1
ATOM 705 N N . ALA A 1 87 ? -19.072 -7.009 20.827 1.00 58.12 87 ALA A N 1
ATOM 706 C CA . ALA A 1 87 ? -19.202 -8.466 20.899 1.00 58.12 87 ALA A CA 1
ATOM 707 C C . ALA A 1 87 ? -19.286 -8.974 22.353 1.00 58.12 87 ALA A C 1
ATOM 709 O O . ALA A 1 87 ? -20.075 -9.871 22.638 1.00 58.12 87 ALA A O 1
ATOM 710 N N . SER A 1 88 ? -18.552 -8.352 23.282 1.00 53.94 88 SER A N 1
ATOM 711 C CA . SER A 1 88 ? -18.562 -8.714 24.708 1.00 53.94 88 SER A CA 1
ATOM 712 C C . SER A 1 88 ? -19.851 -8.330 25.446 1.00 53.94 88 SER A C 1
ATOM 714 O O . SER A 1 88 ? -20.174 -8.943 26.456 1.00 53.94 88 SER A O 1
ATOM 716 N N . LYS A 1 89 ? -20.622 -7.346 24.961 1.00 52.09 89 LYS A N 1
ATOM 717 C CA . LYS A 1 89 ? -21.908 -6.955 25.575 1.00 52.09 89 LYS A CA 1
ATOM 718 C C . LYS A 1 89 ? -23.068 -7.918 25.290 1.00 52.09 89 LYS A C 1
ATOM 720 O O . LYS A 1 89 ? -24.159 -7.703 25.804 1.00 52.09 89 LYS A O 1
ATOM 725 N N . LYS A 1 90 ? -22.862 -8.978 24.497 1.00 47.38 90 LYS A N 1
ATOM 726 C CA . LYS A 1 90 ? -23.896 -9.995 24.234 1.00 47.38 90 LYS A CA 1
ATOM 727 C C . LYS A 1 90 ? -24.095 -10.999 25.379 1.00 47.38 90 LYS A C 1
ATOM 729 O O . LYS A 1 90 ? -25.017 -11.798 25.293 1.00 47.38 90 LYS A O 1
ATOM 734 N N . SER A 1 91 ? -23.272 -10.940 26.427 1.00 47.47 91 SER A N 1
ATOM 735 C CA . SER A 1 91 ? -23.403 -11.747 27.648 1.00 47.47 91 SER A CA 1
ATOM 736 C C . SER A 1 91 ? -23.607 -10.894 28.902 1.00 47.47 91 SER A C 1
ATOM 738 O O . SER A 1 91 ? -23.229 -11.306 29.993 1.00 47.47 91 SER A O 1
ATOM 740 N N . VAL A 1 92 ? -24.177 -9.693 28.766 1.00 47.16 92 VAL A N 1
ATOM 741 C CA . VAL A 1 92 ? -24.850 -9.080 29.915 1.00 47.16 92 VAL A CA 1
ATOM 742 C C . VAL A 1 92 ? -26.224 -9.736 29.966 1.00 47.16 92 VAL A C 1
ATOM 744 O O . VAL A 1 92 ? -27.187 -9.221 29.400 1.00 47.16 92 VAL A O 1
ATOM 747 N N . GLU A 1 93 ? -26.279 -10.932 30.557 1.00 51.31 93 GLU A N 1
ATOM 748 C CA . GLU A 1 93 ? -27.501 -11.374 31.220 1.00 51.31 93 GLU A CA 1
ATOM 749 C C . GLU A 1 93 ? -27.875 -10.226 32.158 1.00 51.31 93 GLU A C 1
ATOM 751 O O . GLU A 1 93 ? -27.114 -9.845 33.048 1.00 51.31 93 GLU A O 1
ATOM 756 N N . LEU A 1 94 ? -28.977 -9.556 31.837 1.00 50.19 94 LEU A N 1
ATOM 757 C CA . LEU A 1 94 ? -29.623 -8.655 32.769 1.00 50.19 94 LEU A CA 1
ATOM 758 C C . LEU A 1 94 ? -30.011 -9.537 33.952 1.00 50.19 94 LEU A C 1
ATOM 760 O O . LEU A 1 94 ? -30.952 -10.315 33.824 1.00 50.19 94 LEU A O 1
ATOM 764 N N . ASP A 1 95 ? -29.262 -9.456 35.053 1.00 48.59 95 ASP A N 1
ATOM 765 C CA . ASP A 1 95 ? -29.710 -9.996 36.332 1.00 48.59 95 ASP A CA 1
ATOM 766 C C . ASP A 1 95 ? -31.115 -9.434 36.579 1.00 48.59 95 ASP A C 1
ATOM 768 O O . ASP A 1 95 ? -31.292 -8.234 36.819 1.00 48.59 95 ASP A O 1
ATOM 772 N N . GLU A 1 96 ? -32.124 -10.304 36.495 1.00 55.34 96 GLU A N 1
ATOM 773 C CA . GLU A 1 96 ? -33.532 -9.980 36.758 1.00 55.34 96 GLU A CA 1
ATOM 774 C C . GLU A 1 96 ? -33.765 -9.526 38.218 1.00 55.34 96 GLU A C 1
ATOM 776 O O . GLU A 1 96 ? -34.871 -9.121 38.574 1.00 55.34 96 GLU A O 1
ATOM 781 N N . ASP A 1 97 ? -32.722 -9.526 39.057 1.00 56.22 97 ASP A N 1
ATOM 782 C CA . ASP A 1 97 ? -32.780 -9.207 40.483 1.00 56.22 97 ASP A CA 1
ATOM 783 C C . ASP A 1 97 ? -32.379 -7.768 40.860 1.00 56.22 97 ASP A C 1
ATOM 785 O O . ASP A 1 97 ? -32.506 -7.385 42.025 1.00 56.22 97 ASP A O 1
ATOM 789 N N . PHE A 1 98 ? -32.019 -6.893 39.912 1.00 49.47 98 PHE A N 1
ATOM 790 C CA . PHE A 1 98 ? -31.778 -5.463 40.203 1.00 49.47 98 PHE A CA 1
ATOM 791 C C . PHE A 1 98 ? -33.068 -4.632 40.406 1.00 49.47 98 PHE A C 1
ATOM 793 O O . PHE A 1 98 ? -33.138 -3.451 40.061 1.00 49.47 98 PHE A O 1
ATOM 800 N N . GLY A 1 99 ? -34.110 -5.245 40.976 1.00 51.00 99 GLY A N 1
ATOM 801 C CA . GLY A 1 99 ? -35.439 -4.651 41.127 1.00 51.00 99 GLY A CA 1
ATOM 802 C C . GLY A 1 99 ? -36.221 -5.039 42.383 1.00 51.00 99 GLY A C 1
ATOM 803 O O . GLY A 1 99 ?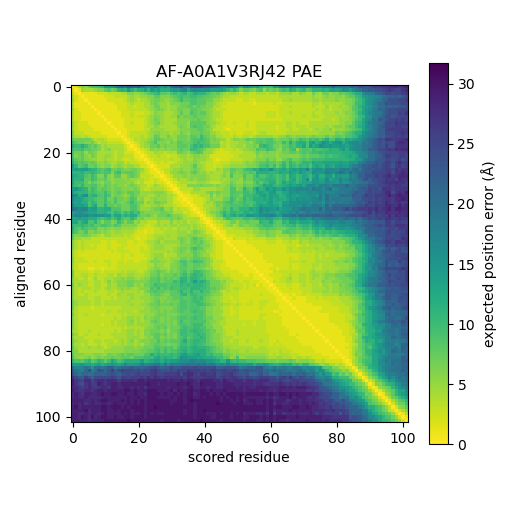 -37.408 -4.727 42.447 1.00 51.00 99 GLY A O 1
ATOM 804 N N . LYS A 1 100 ? -35.618 -5.683 43.391 1.00 42.22 100 LYS A N 1
ATOM 805 C CA . LYS A 1 100 ? -36.294 -5.918 44.680 1.00 42.22 100 LYS A CA 1
ATOM 806 C C . LYS A 1 100 ? -35.612 -5.166 45.813 1.00 42.22 100 LYS A C 1
ATOM 808 O O . LYS A 1 100 ? -34.770 -5.691 46.529 1.00 42.22 100 LYS A O 1
ATOM 813 N N . ILE A 1 101 ? -36.039 -3.916 45.974 1.00 46.75 101 ILE A N 1
ATOM 814 C CA . ILE A 1 101 ? -36.065 -3.269 47.283 1.00 46.75 101 ILE A CA 1
ATOM 815 C C . ILE A 1 101 ? -37.311 -3.811 47.988 1.00 46.75 101 ILE A C 1
ATOM 817 O O . ILE A 1 101 ? -38.420 -3.473 47.575 1.00 46.75 101 ILE A O 1
ATOM 821 N N . LEU A 1 102 ? -37.124 -4.652 49.006 1.00 39.84 102 LEU A N 1
ATOM 822 C CA . LEU A 1 102 ? -38.051 -4.867 50.124 1.00 39.84 102 LEU A CA 1
ATOM 823 C C . LEU A 1 102 ? -37.242 -5.291 51.351 1.00 39.84 102 LEU A C 1
ATOM 825 O O . LEU A 1 102 ? -36.462 -6.259 51.222 1.00 39.84 102 LEU A O 1
#

Solvent-accessible surface area (backbone atoms only — not comparable to full-atom values): 6114 Å² total; per-residue (Å²): 133,58,69,73,55,52,56,52,52,54,51,53,49,59,75,53,31,58,97,56,34,36,30,25,38,94,87,66,46,82,44,46,70,68,55,34,66,72,69,71,50,75,62,46,82,40,58,41,65,60,53,50,34,53,58,30,41,77,70,76,46,50,68,71,39,70,62,55,49,52,54,51,52,53,50,52,53,54,48,53,54,52,53,51,53,60,63,61,59,76,71,65,73,73,67,88,69,88,73,75,91,128

pLDDT: mean 79.78, std 15.06, range [39.84, 97.19]

Nearest PDB structures (foldseek):
  3mmk-assembly1_A  TM=6.313E-01  e=7.639E+00  Mus musculus
  6uca-assembly2_B  TM=4.641E-01  e=5.842E+00  Homo sapiens
  3vh2-assembly1_A  TM=5.063E-01  e=5.842E+00  Saccharomyces cerevisiae S288C

Mean predicted aligned error: 10.92 Å

Foldseek 3Di:
DDVVVLVVVLVVQVVLDDPQKWWAAPVRDTDRPVVCVVVVGDTDIDRSVVVNQVVCVVVVQRPVDPVSVVVVVVVVVVVVVVVVVVVVVVPPPPPPPPPDDD

Secondary structure (DSSP, 8-state):
--HHHHHHHHHHHHHT-BTTEEEE-TT--EE-HHHHHHTT---EEEEHHHHHHHHHHHTT--TT-HHHHHHHHHHHHHHHHHHHHHHHGGG----TTTT---

Radius of gyration: 23.59 Å; Cα contacts (8 Å, |Δi|>4): 72; chains: 1; bounding box: 52×28×73 Å

Sequence (102 aa):
MNFRKLVKESLSMLDKSDKGIIFQDIDNQIVHVADAAFYGKQVFPRNLIQILNENFSMSGFPIDDPQFRKDI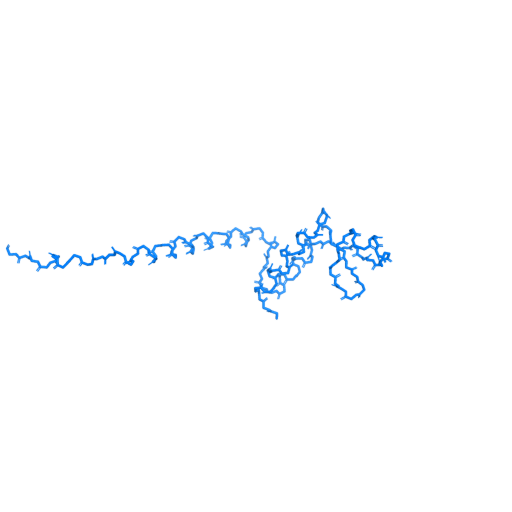LELLEKYELAAKQKASKKSVELDEDFGKIL